Protein AF-A0A3B0MDE2-F1 (afdb_monomer_lite)

Secondary structure (DSSP, 8-state):
---EEETTTHHHHHHHTT----HHHHHHHHHTTSS--EEETTEEEEEGGGHHHHHHHHHHT-

Sequence (62 aa):
MQDTIPLTDAPRALAAHGLATTYQRLWGAVVAGQVPAERVGKRWHVREADLAVIAKTLKRGV

Organism: NCBI:txid254356

Radius of gyration: 10.52 Å; chains: 1; bounding box: 27×24×24 Å

Foldseek 3Di:
DFDKDFLCCLQVLLVVLVDNDHSVLSVVCVVVVNADWDDDDPTIIHGSVCSNVSSVSSVVVD

pLDDT: mean 88.91, std 9.34, range [49.03, 94.62]

Structure (mmCIF, N/CA/C/O backbone):
data_AF-A0A3B0MDE2-F1
#
_entry.id   AF-A0A3B0MDE2-F1
#
loop_
_atom_site.group_PDB
_atom_site.id
_atom_site.type_symbol
_atom_site.label_atom_id
_atom_site.label_alt_id
_atom_site.label_comp_id
_atom_site.label_asym_id
_atom_site.label_entity_id
_atom_site.label_seq_id
_atom_site.pdbx_PDB_ins_code
_atom_site.Cartn_x
_atom_site.Cartn_y
_atom_site.Cartn_z
_atom_site.occupancy
_atom_site.B_iso_or_equiv
_atom_site.auth_seq_id
_atom_site.auth_comp_id
_atom_site.auth_asym_id
_atom_site.auth_atom_id
_atom_site.pdbx_PDB_model_num
ATOM 1 N N . MET A 1 1 ? -1.141 12.749 13.643 1.00 49.03 1 MET A N 1
ATOM 2 C CA . MET A 1 1 ? -2.260 12.484 12.718 1.00 49.03 1 MET A CA 1
ATOM 3 C C . MET A 1 1 ? -1.774 11.385 11.791 1.00 49.03 1 MET A C 1
ATOM 5 O O . MET A 1 1 ? -0.670 11.517 11.289 1.00 49.03 1 MET A O 1
ATOM 9 N N . GLN A 1 2 ? -2.458 10.241 11.715 1.00 58.78 2 GLN A N 1
ATOM 10 C CA . GLN A 1 2 ? -2.081 9.198 10.756 1.00 58.78 2 GLN A CA 1
ATOM 11 C C . GLN A 1 2 ? -2.739 9.554 9.428 1.00 58.78 2 GLN A C 1
ATOM 13 O O . GLN A 1 2 ? -3.948 9.382 9.282 1.00 58.78 2 GLN A O 1
ATOM 18 N N . ASP A 1 3 ? -1.953 10.091 8.499 1.00 87.44 3 ASP A N 1
ATOM 19 C CA . ASP A 1 3 ? -2.412 10.337 7.140 1.00 87.44 3 ASP A CA 1
ATOM 20 C C . ASP A 1 3 ? -2.568 8.988 6.433 1.00 87.44 3 ASP A C 1
ATOM 22 O O . ASP A 1 3 ? -1.618 8.223 6.223 1.00 87.44 3 ASP A O 1
ATOM 26 N N . THR A 1 4 ? -3.825 8.646 6.171 1.00 91.38 4 THR A N 1
ATOM 27 C CA . THR A 1 4 ? -4.215 7.439 5.451 1.00 91.38 4 THR A CA 1
ATOM 28 C C . THR A 1 4 ? -4.854 7.867 4.148 1.00 91.38 4 THR A C 1
ATOM 30 O O . THR A 1 4 ? -5.653 8.803 4.111 1.00 91.38 4 THR A O 1
ATOM 33 N N . ILE A 1 5 ? -4.506 7.177 3.069 1.00 92.31 5 ILE A N 1
ATOM 34 C CA . ILE A 1 5 ? -5.078 7.443 1.756 1.00 92.31 5 ILE A CA 1
ATOM 35 C C . ILE A 1 5 ? -5.982 6.286 1.342 1.00 92.31 5 ILE A C 1
ATOM 37 O O . ILE A 1 5 ? -5.674 5.124 1.639 1.00 92.31 5 ILE A O 1
ATOM 41 N N . PRO A 1 6 ? -7.097 6.561 0.648 1.00 94.12 6 PRO A N 1
ATOM 42 C CA . PRO A 1 6 ? -7.934 5.510 0.099 1.00 94.12 6 PRO A CA 1
ATOM 43 C C . PRO A 1 6 ? -7.122 4.596 -0.820 1.00 94.12 6 PRO A C 1
ATOM 45 O O . PRO A 1 6 ? -6.341 5.054 -1.654 1.00 94.12 6 PRO A O 1
ATOM 48 N N . LEU A 1 7 ? -7.349 3.288 -0.729 1.00 93.19 7 LEU A N 1
ATOM 49 C CA . LEU A 1 7 ? -6.681 2.300 -1.578 1.00 93.19 7 LEU A CA 1
ATOM 50 C C . LEU A 1 7 ? -6.963 2.532 -3.072 1.00 93.19 7 LEU A C 1
ATOM 52 O O . LEU A 1 7 ? -6.168 2.148 -3.922 1.00 93.19 7 LEU A O 1
ATOM 56 N N . THR A 1 8 ? -8.089 3.167 -3.400 1.00 93.00 8 THR A N 1
ATOM 57 C CA . THR A 1 8 ? -8.425 3.588 -4.767 1.00 93.00 8 THR A CA 1
ATOM 58 C C . THR A 1 8 ? -7.486 4.669 -5.299 1.00 93.00 8 THR A C 1
ATOM 60 O O . THR A 1 8 ? -7.216 4.688 -6.496 1.00 93.00 8 THR A O 1
ATOM 63 N N . ASP A 1 9 ? -6.949 5.516 -4.418 1.00 91.94 9 ASP A N 1
ATOM 64 C CA . ASP A 1 9 ? -6.047 6.624 -4.758 1.00 91.94 9 ASP A CA 1
ATOM 65 C C . ASP A 1 9 ? -4.568 6.241 -4.581 1.00 91.94 9 ASP A C 1
ATOM 67 O O . ASP A 1 9 ? -3.675 6.849 -5.176 1.00 91.94 9 ASP A O 1
ATOM 71 N N . ALA A 1 10 ? -4.298 5.172 -3.828 1.00 91.88 10 ALA A N 1
ATOM 72 C CA . ALA A 1 10 ? -2.961 4.643 -3.592 1.00 91.88 10 ALA A CA 1
ATOM 73 C C . ALA A 1 10 ? -2.141 4.344 -4.865 1.00 91.88 10 ALA A C 1
ATOM 75 O O . ALA A 1 10 ? -0.952 4.652 -4.854 1.00 91.88 10 ALA A O 1
ATOM 76 N N . PRO A 1 11 ? -2.698 3.839 -5.988 1.00 92.81 11 PRO A N 1
ATOM 77 C CA . PRO A 1 11 ? -1.943 3.693 -7.235 1.00 92.81 11 PRO A CA 1
ATOM 78 C C . PRO A 1 11 ? -1.323 5.003 -7.732 1.00 92.81 11 PRO A C 1
ATOM 80 O O . PRO A 1 11 ? -0.181 5.014 -8.191 1.00 92.81 11 PRO A O 1
ATOM 83 N N . ARG A 1 12 ? -2.050 6.120 -7.600 1.00 91.69 12 ARG A N 1
ATOM 84 C CA . ARG A 1 12 ? -1.557 7.445 -7.990 1.00 91.69 12 ARG A CA 1
ATOM 85 C C . ARG A 1 12 ? -0.446 7.914 -7.054 1.00 91.69 12 ARG A C 1
ATOM 87 O O . ARG A 1 12 ? 0.552 8.445 -7.530 1.00 91.69 12 ARG A O 1
ATOM 94 N N . ALA A 1 13 ? -0.591 7.687 -5.752 1.00 92.19 13 ALA A N 1
ATOM 95 C CA . ALA A 1 13 ? 0.442 8.031 -4.777 1.00 92.19 13 ALA A CA 1
ATOM 96 C C . ALA A 1 13 ? 1.712 7.176 -4.960 1.00 92.19 13 ALA A C 1
ATOM 98 O O . ALA A 1 13 ? 2.826 7.692 -4.948 1.00 92.19 13 ALA A O 1
ATOM 99 N N . LEU A 1 14 ? 1.562 5.877 -5.241 1.00 91.69 14 LEU A N 1
ATOM 100 C CA . LEU A 1 14 ? 2.674 4.959 -5.517 1.00 91.69 14 LEU A CA 1
ATOM 101 C C . LEU A 1 14 ? 3.469 5.336 -6.778 1.00 91.69 14 LEU A C 1
ATOM 103 O O . LEU A 1 14 ? 4.675 5.076 -6.836 1.00 91.69 14 LEU A O 1
ATOM 107 N N . ALA A 1 15 ? 2.842 6.004 -7.752 1.00 90.69 15 ALA A N 1
ATOM 108 C CA . ALA A 1 15 ? 3.535 6.512 -8.935 1.00 90.69 15 ALA A CA 1
ATOM 109 C C . ALA A 1 15 ? 4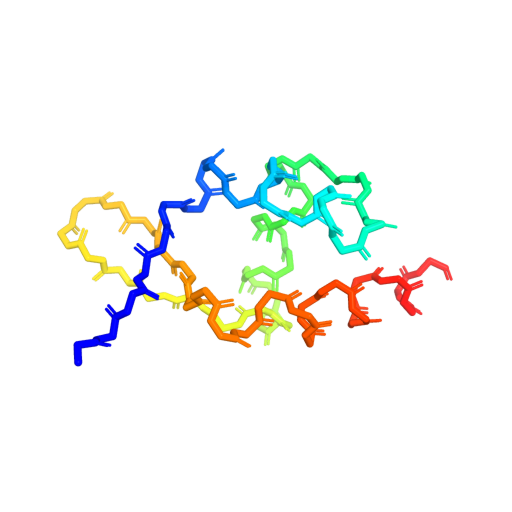.610 7.556 -8.580 1.00 90.69 15 ALA A C 1
ATOM 111 O O . ALA A 1 15 ? 5.679 7.546 -9.190 1.00 90.69 15 ALA A O 1
ATOM 112 N N . ALA A 1 16 ? 4.397 8.378 -7.543 1.00 89.88 16 ALA A N 1
ATOM 113 C CA . ALA A 1 16 ? 5.412 9.311 -7.037 1.00 89.88 16 ALA A CA 1
ATOM 114 C C . ALA A 1 16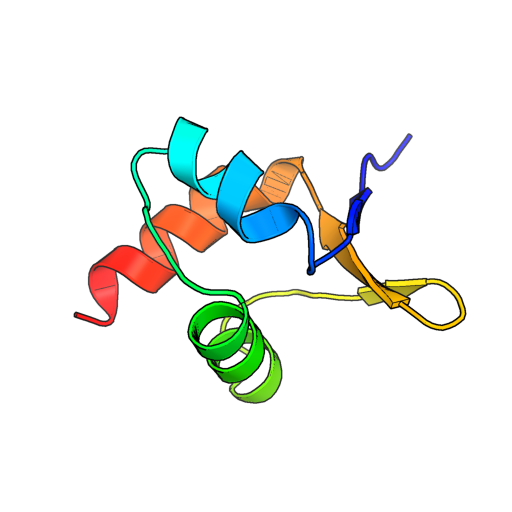 ? 6.635 8.587 -6.437 1.00 89.88 16 ALA A C 1
ATOM 116 O O . ALA A 1 16 ? 7.739 9.125 -6.427 1.00 89.88 16 ALA A O 1
ATOM 117 N N . HIS A 1 17 ? 6.471 7.329 -6.019 1.00 88.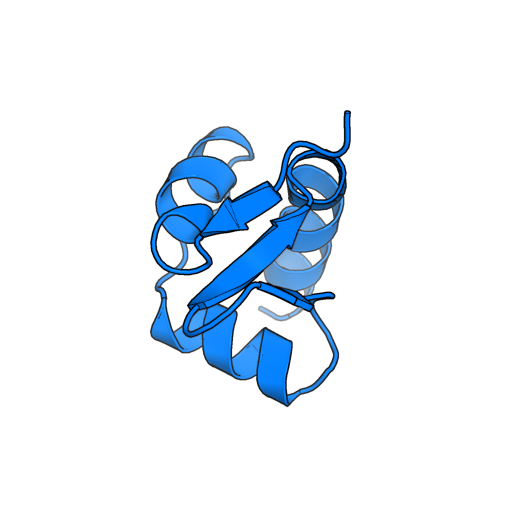12 17 HIS A N 1
ATOM 118 C CA . HIS A 1 17 ? 7.552 6.443 -5.569 1.00 88.12 17 HIS A CA 1
ATOM 119 C C . HIS A 1 17 ? 8.114 5.561 -6.707 1.00 88.12 17 HIS A C 1
ATOM 121 O O . HIS A 1 17 ? 8.823 4.568 -6.483 1.00 88.12 17 HIS A O 1
ATOM 127 N N . GLY A 1 18 ? 7.789 5.903 -7.957 1.00 87.88 18 GLY A N 1
ATOM 128 C CA . GLY A 1 18 ? 8.250 5.209 -9.154 1.00 87.88 18 GLY A CA 1
ATOM 129 C C . GLY A 1 18 ? 7.669 3.804 -9.307 1.00 87.88 18 GLY A C 1
ATOM 130 O O . GLY A 1 18 ? 8.349 2.935 -9.852 1.00 87.88 18 GLY A O 1
ATOM 131 N N . LEU A 1 19 ? 6.476 3.538 -8.767 1.00 89.81 19 LEU A N 1
ATOM 132 C CA . LEU A 1 19 ? 5.721 2.315 -9.035 1.00 89.81 19 LEU A CA 1
ATOM 133 C C . LEU A 1 19 ? 4.405 2.663 -9.737 1.00 89.81 19 LEU A C 1
ATOM 135 O O . LEU A 1 19 ? 3.452 3.106 -9.103 1.00 89.81 19 LEU A O 1
ATOM 139 N N . ALA A 1 20 ? 4.329 2.380 -11.036 1.00 90.31 20 ALA A N 1
ATOM 140 C CA . ALA A 1 20 ? 3.056 2.327 -11.742 1.00 90.31 20 ALA A CA 1
ATOM 141 C C . ALA A 1 20 ? 2.389 0.971 -11.458 1.00 90.31 20 ALA A C 1
ATOM 143 O O . ALA A 1 20 ? 2.904 -0.079 -11.843 1.00 90.31 20 ALA A O 1
ATOM 144 N N . THR A 1 21 ? 1.259 0.980 -10.753 1.00 90.56 21 THR A N 1
ATOM 145 C CA . THR A 1 21 ? 0.473 -0.226 -10.454 1.00 90.56 21 THR A CA 1
ATOM 146 C C . THR A 1 21 ? -1.010 0.033 -10.694 1.00 90.56 21 THR A C 1
ATOM 148 O O . THR A 1 21 ? -1.441 1.181 -10.774 1.00 90.56 21 THR A O 1
ATOM 151 N N . THR A 1 22 ? -1.803 -1.027 -10.813 1.00 92.50 22 THR A N 1
ATOM 152 C CA . THR A 1 22 ? -3.263 -0.931 -10.903 1.00 92.50 22 THR A CA 1
ATOM 153 C C . THR A 1 22 ? -3.895 -1.190 -9.542 1.00 92.50 22 THR A C 1
ATOM 155 O O . THR A 1 22 ? -3.319 -1.869 -8.688 1.00 92.50 22 THR A O 1
ATOM 158 N N . TYR A 1 23 ? -5.121 -0.698 -9.352 1.00 92.00 23 TYR 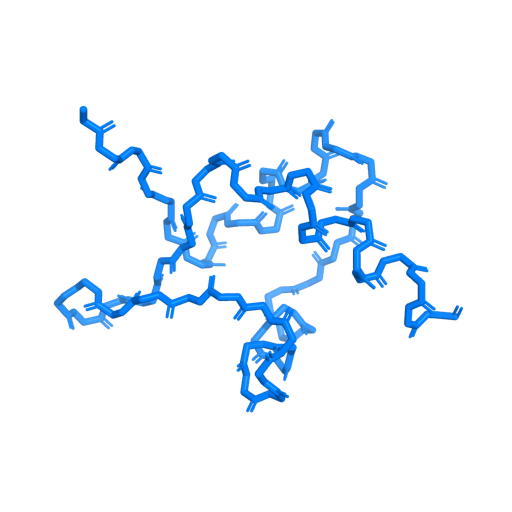A N 1
ATOM 159 C CA . TYR A 1 23 ? -5.906 -1.006 -8.156 1.00 92.00 23 TYR A CA 1
ATOM 160 C C . TYR A 1 23 ? -6.069 -2.519 -7.948 1.00 92.00 23 TYR A C 1
ATOM 162 O O . TYR A 1 23 ? -5.900 -2.998 -6.836 1.00 92.00 23 TYR A O 1
ATOM 170 N N . GLN A 1 24 ? -6.325 -3.288 -9.013 1.00 93.19 24 GLN A N 1
ATOM 171 C CA . GLN A 1 24 ? -6.498 -4.745 -8.932 1.00 93.19 24 GLN A CA 1
ATOM 172 C C . GLN A 1 24 ? -5.240 -5.451 -8.415 1.00 93.19 24 GLN A C 1
ATOM 174 O O . GLN A 1 24 ? -5.336 -6.321 -7.552 1.00 93.19 24 GLN A O 1
ATOM 179 N N . ARG A 1 25 ? -4.056 -5.055 -8.901 1.00 91.81 25 ARG A N 1
ATOM 180 C CA . ARG A 1 25 ? -2.784 -5.613 -8.428 1.00 91.81 25 ARG A CA 1
ATOM 181 C C . ARG A 1 25 ? -2.523 -5.242 -6.970 1.00 91.81 25 ARG A C 1
ATOM 183 O O . ARG A 1 25 ? -2.113 -6.093 -6.186 1.00 91.81 25 ARG A O 1
ATOM 190 N N . LEU A 1 26 ? -2.781 -3.985 -6.608 1.00 92.56 26 LEU A N 1
ATOM 191 C CA . LEU A 1 26 ? -2.637 -3.515 -5.233 1.00 92.56 26 LEU A CA 1
ATOM 192 C C . LEU A 1 26 ? -3.601 -4.250 -4.288 1.00 92.56 26 LEU A C 1
ATOM 194 O O . LEU A 1 26 ? -3.192 -4.699 -3.224 1.00 92.56 26 LEU A O 1
ATOM 198 N N . TRP A 1 27 ? -4.852 -4.439 -4.707 1.00 93.75 27 TRP A N 1
ATOM 199 C CA . TRP A 1 27 ? -5.856 -5.199 -3.970 1.00 93.75 27 TRP A CA 1
ATOM 200 C C . TRP A 1 27 ? -5.443 -6.658 -3.779 1.00 93.75 27 TRP A C 1
ATOM 202 O O . TRP A 1 27 ? -5.526 -7.173 -2.668 1.00 93.75 27 TRP A O 1
ATOM 212 N N . GLY A 1 28 ? -4.923 -7.306 -4.825 1.00 94.12 28 GLY A N 1
ATOM 213 C CA . GLY A 1 28 ? -4.376 -8.659 -4.721 1.00 94.12 28 GLY A CA 1
ATOM 214 C C . GLY A 1 28 ? -3.273 -8.762 -3.666 1.00 94.12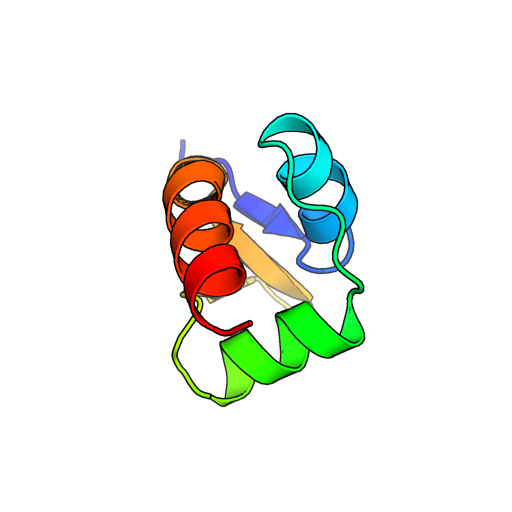 28 GLY A C 1
ATOM 215 O O . GLY A 1 28 ? -3.290 -9.684 -2.856 1.00 94.12 28 GLY A O 1
ATOM 216 N N . ALA A 1 29 ? -2.369 -7.781 -3.605 1.00 92.62 29 ALA A N 1
ATOM 217 C CA . ALA A 1 29 ? -1.306 -7.744 -2.602 1.00 92.62 29 ALA A CA 1
ATOM 218 C C . ALA A 1 29 ? -1.824 -7.490 -1.173 1.00 92.62 29 ALA A C 1
ATOM 220 O O . ALA A 1 29 ? -1.264 -8.021 -0.214 1.00 92.62 29 ALA A O 1
ATOM 221 N N . VAL A 1 30 ? -2.905 -6.719 -1.019 1.00 93.31 30 VAL A N 1
ATOM 222 C CA . VAL A 1 30 ? -3.600 -6.553 0.270 1.00 93.31 30 VAL A CA 1
ATOM 223 C C . VAL A 1 30 ? -4.226 -7.875 0.713 1.00 93.31 30 VAL A C 1
ATOM 225 O O . VAL A 1 30 ? -4.011 -8.305 1.842 1.00 93.31 30 VAL A O 1
ATOM 228 N N . VAL A 1 31 ? -4.948 -8.560 -0.180 1.00 93.75 31 VAL A N 1
ATOM 229 C CA . VAL A 1 31 ? -5.576 -9.864 0.109 1.00 93.75 31 VAL A CA 1
ATOM 230 C C . VAL A 1 31 ? -4.527 -10.938 0.415 1.00 93.75 31 VAL A C 1
ATOM 232 O O . VAL A 1 31 ? -4.739 -11.764 1.297 1.00 93.75 31 VAL A O 1
ATOM 235 N N . ALA A 1 32 ? -3.374 -10.897 -0.256 1.00 91.44 32 ALA A N 1
ATOM 236 C CA . ALA A 1 32 ? -2.235 -11.773 0.015 1.00 91.44 32 ALA A CA 1
ATOM 237 C C . ALA A 1 32 ? -1.474 -11.426 1.314 1.00 91.44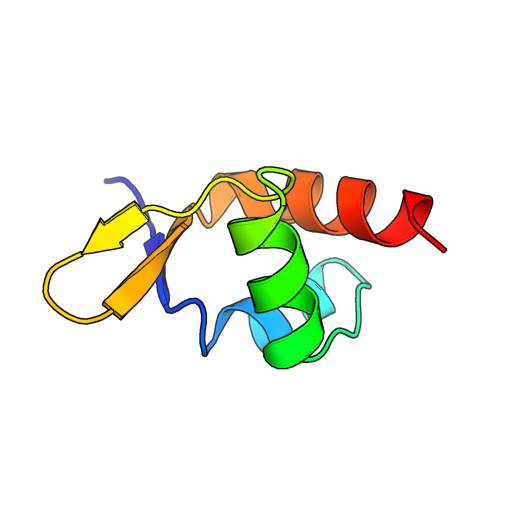 32 ALA A C 1
ATOM 239 O O . ALA A 1 32 ? -0.506 -12.107 1.648 1.00 91.44 32 ALA A O 1
ATOM 240 N N . GLY A 1 33 ? -1.859 -10.362 2.031 1.00 91.12 33 GLY A N 1
ATOM 241 C CA . GLY A 1 33 ? -1.204 -9.917 3.266 1.00 91.12 33 GLY A CA 1
ATOM 242 C C . GLY A 1 33 ? 0.166 -9.256 3.064 1.00 91.12 33 GLY A C 1
ATOM 243 O O . GLY A 1 33 ? 0.901 -9.060 4.027 1.00 91.12 33 GLY A O 1
ATOM 244 N N . GLN A 1 34 ? 0.524 -8.905 1.826 1.00 91.31 34 GLN A N 1
ATOM 245 C CA . GLN A 1 34 ? 1.805 -8.275 1.480 1.00 91.31 34 GLN A CA 1
ATOM 246 C C . GLN A 1 34 ? 1.790 -6.756 1.685 1.00 91.31 34 GLN A C 1
ATOM 248 O O . GLN A 1 34 ? 2.844 -6.142 1.849 1.00 91.31 34 GLN A O 1
ATOM 253 N N . VAL A 1 35 ? 0.605 -6.143 1.640 1.00 91.94 35 VAL A N 1
ATOM 254 C CA . VAL A 1 35 ? 0.410 -4.703 1.831 1.00 91.94 35 VAL A CA 1
ATOM 255 C C . VAL A 1 35 ? -0.486 -4.476 3.045 1.00 91.94 35 VAL A C 1
ATOM 257 O O . VAL A 1 35 ? -1.631 -4.934 3.032 1.00 91.94 35 VAL A O 1
ATOM 260 N N . PRO A 1 36 ? -0.007 -3.762 4.080 1.00 90.38 36 PRO A N 1
ATOM 261 C CA . PRO A 1 36 ? -0.834 -3.421 5.224 1.00 90.38 36 PRO A CA 1
ATOM 262 C C . PRO A 1 36 ? -1.882 -2.391 4.797 1.00 90.38 36 PRO A C 1
ATOM 264 O O . PRO A 1 36 ? -1.554 -1.283 4.374 1.00 90.38 36 PRO A O 1
ATOM 267 N N . ALA A 1 37 ? -3.152 -2.769 4.902 1.00 93.38 37 ALA A N 1
ATOM 268 C CA . ALA A 1 37 ? -4.284 -1.889 4.663 1.00 93.38 37 ALA A CA 1
ATOM 269 C C . ALA A 1 37 ? -5.278 -2.007 5.816 1.00 93.38 37 ALA A C 1
ATOM 271 O O . ALA A 1 37 ? -5.458 -3.079 6.397 1.00 93.38 37 ALA A O 1
ATOM 272 N N . GLU A 1 38 ? -5.951 -0.908 6.124 1.00 93.38 38 GLU A N 1
ATOM 273 C CA . GLU A 1 38 ? -6.955 -0.840 7.176 1.00 93.38 38 GLU A CA 1
ATOM 274 C C . GLU A 1 38 ? -8.303 -0.390 6.623 1.00 93.38 38 GLU A C 1
ATOM 276 O O . GLU A 1 38 ? -8.402 0.386 5.668 1.00 93.38 38 GLU A O 1
ATOM 281 N N . ARG A 1 39 ? -9.379 -0.911 7.211 1.00 92.12 39 ARG A N 1
ATOM 282 C CA . ARG A 1 39 ? -10.734 -0.559 6.806 1.00 92.12 39 ARG A CA 1
ATOM 283 C C . ARG A 1 39 ? -11.218 0.618 7.643 1.00 92.12 39 ARG A C 1
ATOM 285 O O . ARG A 1 39 ? -11.551 0.456 8.812 1.00 92.12 39 ARG A O 1
ATOM 292 N N . VAL A 1 40 ? -11.324 1.784 7.013 1.00 90.44 40 VAL A N 1
ATOM 293 C CA . VAL A 1 40 ? -11.892 2.994 7.620 1.00 90.44 40 VAL A CA 1
ATOM 294 C C . VAL A 1 40 ? -13.311 3.161 7.077 1.00 90.44 40 VAL A C 1
ATOM 296 O O . VAL A 1 40 ? -13.540 3.516 5.915 1.00 90.44 40 VAL A O 1
ATOM 299 N N . GLY A 1 41 ? -14.294 2.793 7.902 1.00 88.75 41 GLY A N 1
ATOM 300 C CA . GLY A 1 41 ? -15.702 2.733 7.511 1.00 88.75 41 GLY A CA 1
ATOM 301 C C . GLY A 1 41 ? -15.959 1.718 6.389 1.00 88.75 41 GLY A C 1
ATOM 302 O O . GLY A 1 41 ? -15.834 0.503 6.565 1.00 88.75 41 GLY A O 1
ATOM 303 N N . LYS A 1 42 ? -16.355 2.209 5.208 1.00 90.31 42 LYS A N 1
ATOM 304 C CA . LYS A 1 42 ? -16.673 1.366 4.038 1.00 90.31 42 LYS A CA 1
ATOM 305 C C . LYS A 1 42 ? -15.513 1.212 3.050 1.00 90.31 42 LYS A C 1
ATOM 307 O O . LYS A 1 42 ? -15.667 0.473 2.082 1.00 90.31 42 LYS A O 1
ATOM 312 N N . ARG A 1 43 ? -14.383 1.893 3.262 1.00 91.50 43 ARG A N 1
ATOM 313 C CA . ARG A 1 43 ? -13.265 1.927 2.308 1.00 91.50 43 ARG A CA 1
ATOM 314 C C . ARG A 1 43 ? -11.978 1.403 2.936 1.00 91.50 43 ARG A C 1
ATOM 316 O O . ARG A 1 43 ? -11.712 1.616 4.117 1.00 91.50 43 ARG A O 1
ATOM 323 N N . TRP A 1 44 ? -11.183 0.731 2.116 1.00 94.50 44 TRP A N 1
ATOM 324 C CA . TRP A 1 44 ? -9.826 0.330 2.468 1.00 94.50 44 TRP A CA 1
ATOM 325 C C . TRP A 1 44 ? -8.880 1.500 2.278 1.00 94.50 44 TRP A C 1
ATOM 327 O O . TRP A 1 44 ? -8.994 2.224 1.288 1.00 94.50 44 TRP A O 1
ATOM 337 N N . HIS A 1 45 ? -7.969 1.664 3.221 1.00 94.62 45 HIS A N 1
ATOM 338 C CA . HIS A 1 45 ? -6.959 2.704 3.225 1.00 94.62 45 HIS A CA 1
ATOM 339 C C . HIS A 1 45 ? -5.591 2.092 3.489 1.00 94.62 45 HIS A C 1
ATOM 341 O O . HIS A 1 45 ? -5.479 1.024 4.090 1.00 94.62 45 HIS A O 1
ATOM 347 N N . VAL A 1 46 ? -4.558 2.781 3.031 1.00 94.06 46 VAL A N 1
ATOM 348 C CA . VAL A 1 46 ? -3.164 2.492 3.369 1.00 94.06 46 VAL A CA 1
ATOM 349 C C . VAL A 1 46 ? -2.568 3.717 4.030 1.00 94.06 46 VAL A C 1
ATOM 351 O O . VAL A 1 46 ? -2.979 4.846 3.751 1.00 94.06 46 VAL A O 1
ATOM 354 N N . ARG A 1 47 ? -1.594 3.504 4.906 1.00 92.88 47 ARG A N 1
ATOM 355 C CA . ARG A 1 47 ? -0.864 4.611 5.516 1.00 92.88 47 ARG A CA 1
ATOM 356 C C . ARG A 1 47 ? 0.033 5.248 4.475 1.00 92.88 47 ARG A C 1
ATOM 358 O O . ARG A 1 47 ? 0.764 4.551 3.771 1.00 92.88 47 ARG A O 1
ATOM 365 N N . GLU A 1 48 ? 0.009 6.570 4.409 1.00 91.44 48 GLU A N 1
ATOM 366 C CA . GLU A 1 48 ? 0.846 7.314 3.472 1.00 91.44 48 GLU A CA 1
ATOM 367 C C . GLU A 1 48 ? 2.340 7.083 3.755 1.00 91.44 48 GLU A C 1
ATOM 369 O O . GLU A 1 48 ? 3.133 6.864 2.842 1.00 91.44 48 GLU A O 1
ATOM 374 N N . ALA A 1 49 ? 2.706 6.994 5.037 1.00 91.00 49 ALA A N 1
ATOM 375 C CA . ALA A 1 49 ? 4.068 6.685 5.473 1.00 91.00 49 ALA A CA 1
ATOM 376 C C . ALA A 1 49 ? 4.590 5.327 4.958 1.00 91.00 49 ALA A C 1
ATOM 378 O O . ALA A 1 49 ? 5.795 5.166 4.756 1.00 91.00 49 ALA A O 1
ATOM 379 N N . ASP A 1 50 ? 3.699 4.364 4.698 1.00 90.81 50 ASP A N 1
ATOM 380 C CA . ASP A 1 50 ? 4.075 3.023 4.246 1.00 90.81 50 ASP A CA 1
ATOM 381 C C . ASP A 1 50 ? 4.237 2.941 2.717 1.00 90.81 50 ASP A C 1
ATOM 383 O O . ASP A 1 50 ? 4.736 1.936 2.204 1.00 90.81 50 ASP A O 1
ATOM 387 N N . LEU A 1 51 ? 3.885 3.989 1.959 1.00 90.81 51 LEU A N 1
ATOM 388 C CA . LEU A 1 51 ? 3.890 3.961 0.489 1.00 90.81 51 LEU A CA 1
ATOM 389 C C . LEU A 1 51 ? 5.253 3.618 -0.111 1.00 90.81 51 LEU A C 1
ATOM 391 O O . LEU A 1 51 ? 5.326 2.837 -1.061 1.00 90.81 51 LEU A O 1
ATOM 395 N N . ALA A 1 52 ? 6.341 4.140 0.456 1.00 90.88 52 ALA A N 1
ATOM 396 C CA . ALA A 1 52 ? 7.690 3.823 -0.008 1.00 90.88 52 ALA A CA 1
ATOM 397 C C . ALA A 1 52 ? 8.030 2.329 0.187 1.00 90.88 52 ALA A C 1
ATOM 399 O O . ALA A 1 52 ? 8.642 1.700 -0.684 1.00 90.88 52 ALA A O 1
ATOM 400 N N . VAL A 1 53 ? 7.599 1.740 1.308 1.00 91.19 53 VAL A N 1
ATOM 401 C CA . VAL A 1 53 ? 7.811 0.320 1.632 1.00 91.19 53 VAL A CA 1
ATOM 402 C C . VAL A 1 53 ? 6.933 -0.571 0.755 1.00 91.19 53 VAL A C 1
ATOM 404 O O . VAL A 1 53 ? 7.419 -1.561 0.198 1.00 91.19 53 VAL A O 1
ATOM 407 N N . ILE A 1 54 ? 5.668 -0.193 0.562 1.00 91.25 54 ILE A N 1
ATOM 408 C CA . ILE A 1 54 ? 4.722 -0.866 -0.334 1.00 91.25 54 ILE A CA 1
ATOM 409 C C . ILE A 1 54 ? 5.273 -0.872 -1.762 1.00 91.25 54 ILE A C 1
ATOM 411 O O . ILE A 1 54 ? 5.343 -1.929 -2.393 1.00 91.25 54 ILE A O 1
ATOM 415 N N . ALA A 1 55 ? 5.754 0.276 -2.251 1.00 92.19 55 ALA A N 1
ATOM 416 C CA . ALA A 1 55 ? 6.345 0.387 -3.579 1.00 92.19 55 ALA A CA 1
ATOM 417 C C . ALA A 1 55 ? 7.538 -0.565 -3.756 1.00 92.19 55 ALA A C 1
ATOM 419 O O . ALA A 1 55 ? 7.637 -1.266 -4.764 1.00 92.19 55 ALA A O 1
ATOM 420 N N . LYS A 1 56 ? 8.429 -0.637 -2.760 1.00 90.81 56 LYS A N 1
ATOM 421 C CA . LYS A 1 56 ? 9.590 -1.539 -2.776 1.00 90.81 56 LYS A CA 1
ATOM 422 C C . LYS A 1 56 ? 9.187 -3.016 -2.749 1.00 90.81 56 LYS A C 1
ATOM 424 O O . LYS A 1 56 ? 9.771 -3.815 -3.479 1.00 90.81 56 LYS A O 1
ATOM 429 N N . THR A 1 57 ? 8.196 -3.368 -1.934 1.00 89.06 57 THR A N 1
ATOM 430 C CA . THR A 1 57 ? 7.676 -4.739 -1.807 1.00 89.06 57 THR A CA 1
ATOM 431 C C . THR A 1 57 ? 7.077 -5.214 -3.129 1.00 89.06 57 THR A C 1
ATOM 433 O O . THR A 1 57 ? 7.438 -6.276 -3.630 1.00 89.06 57 THR A O 1
ATOM 436 N N . LEU A 1 58 ? 6.248 -4.380 -3.758 1.00 87.50 58 LEU A N 1
ATOM 437 C CA . LEU A 1 58 ? 5.594 -4.704 -5.026 1.00 87.50 58 LEU A CA 1
ATOM 438 C C . LEU A 1 58 ? 6.557 -4.732 -6.223 1.00 87.50 58 LEU A C 1
ATOM 440 O O . LEU A 1 58 ? 6.316 -5.492 -7.160 1.00 87.50 58 LEU A O 1
ATOM 444 N N . LYS A 1 59 ? 7.651 -3.954 -6.197 1.00 86.00 59 LYS A N 1
ATOM 445 C CA . LYS A 1 59 ? 8.716 -4.017 -7.219 1.00 86.00 59 LYS A CA 1
ATOM 446 C C . LYS A 1 59 ? 9.497 -5.333 -7.193 1.00 86.00 59 LYS A C 1
ATOM 448 O O . LYS A 1 59 ? 9.958 -5.757 -8.240 1.00 86.00 59 LYS A O 1
ATOM 453 N N . ARG A 1 60 ? 9.662 -5.963 -6.023 1.00 76.38 60 ARG A N 1
ATOM 454 C CA . ARG A 1 60 ? 10.395 -7.239 -5.876 1.00 76.38 60 ARG A CA 1
ATOM 455 C C . ARG A 1 60 ? 9.581 -8.476 -6.254 1.00 76.38 60 ARG A C 1
ATOM 457 O O . ARG A 1 60 ? 10.165 -9.532 -6.434 1.00 76.38 60 ARG A O 1
ATOM 464 N N . GLY A 1 61 ? 8.256 -8.357 -6.319 1.00 62.41 61 GLY A N 1
ATOM 465 C CA . GLY A 1 61 ? 7.360 -9.437 -6.741 1.00 62.41 61 GLY A CA 1
ATOM 466 C C . GLY A 1 61 ? 7.150 -9.522 -8.258 1.00 62.41 61 GLY A C 1
ATOM 467 O O . GLY A 1 61 ? 6.129 -10.067 -8.671 1.00 62.41 61 GLY A O 1
ATOM 468 N N . VAL A 1 62 ? 8.040 -8.917 -9.057 1.00 50.53 62 VAL A N 1
ATOM 469 C CA . VAL A 1 62 ? 8.115 -9.027 -10.528 1.00 50.53 62 VAL A CA 1
ATOM 470 C C . VAL A 1 62 ? 9.401 -9.746 -10.886 1.00 50.53 62 VAL A C 1
ATOM 472 O O . VAL A 1 62 ? 10.431 -9.387 -10.272 1.00 50.53 62 VAL A O 1
#